Protein AF-A0A2M7NXE5-F1 (afdb_monomer_lite)

Foldseek 3Di:
DDDPPPPVVVVVVVVCCVVVVVVVVVVVVVVVVVVVVVVVVVVVVVVVVVVVVVVVVVVVVVVVVVVVVVVVVVCVVVVVVLLCCLQPPPDDPVNSQVSLVVVVVVPPPFPKKFKAPALQRTPDIVVRPDDDDSVQSNVQCVVNDQKGKGDWDDDPPDTDIWIWGAHDPGIIMITD

Sequence (176 aa):
MKRKSGFFRKFFLVMILISVIPLFFMGLRAVIINTKLSGNVEKISSNSLETAILDKQNRLSEWMAGSIDDYFSGLLRNVPRMAENISAKNMNSEQRRRIMIMEYNTGREFLALAILENPRKARMRIPDDWKHNADSVAKLAAGNPKFAFSEVYFIGEAPVIDFIYRLVGGEYLYIA

pLDDT: mean 78.19, std 11.96, range [46.22, 93.44]

Structure (mmCIF, N/CA/C/O backbone):
data_AF-A0A2M7NXE5-F1
#
_entry.id   AF-A0A2M7NXE5-F1
#
loop_
_atom_site.group_PDB
_atom_site.id
_atom_site.type_symbol
_atom_site.label_atom_id
_atom_site.label_alt_id
_atom_site.label_comp_id
_atom_site.label_asym_id
_atom_site.label_entity_id
_atom_site.label_seq_id
_atom_site.pdbx_PDB_ins_code
_atom_site.Cartn_x
_atom_site.Cartn_y
_atom_site.Cartn_z
_atom_site.occupancy
_atom_site.B_iso_or_equiv
_atom_site.auth_seq_id
_atom_site.auth_comp_id
_atom_site.auth_asym_id
_atom_site.auth_atom_id
_atom_site.pdbx_PDB_model_num
ATOM 1 N N . MET A 1 1 ? 57.055 -6.618 -97.089 1.00 46.22 1 MET A N 1
ATOM 2 C CA . MET A 1 1 ? 55.967 -6.236 -96.154 1.00 46.22 1 MET A CA 1
ATOM 3 C C . MET A 1 1 ? 56.067 -7.052 -94.873 1.00 46.22 1 MET A C 1
ATOM 5 O O . MET A 1 1 ? 55.806 -8.244 -94.937 1.00 46.22 1 MET A O 1
ATOM 9 N N . LYS A 1 2 ? 56.458 -6.462 -93.733 1.00 47.84 2 LYS A N 1
ATOM 10 C CA . LYS A 1 2 ? 56.220 -7.030 -92.389 1.00 47.84 2 LYS A CA 1
ATOM 11 C C . LYS A 1 2 ? 56.586 -6.013 -91.291 1.00 47.84 2 LYS A C 1
ATOM 13 O O . LYS A 1 2 ? 57.615 -5.361 -91.385 1.00 47.84 2 LYS A O 1
ATOM 18 N N . ARG A 1 3 ? 55.746 -5.974 -90.241 1.00 48.47 3 ARG A N 1
ATOM 19 C CA . ARG A 1 3 ? 55.958 -5.416 -88.881 1.00 48.47 3 ARG A CA 1
ATOM 20 C C . ARG A 1 3 ? 55.866 -3.887 -88.677 1.00 48.47 3 ARG A C 1
ATOM 22 O O . ARG A 1 3 ? 56.829 -3.258 -88.267 1.00 48.47 3 ARG A O 1
ATOM 29 N N . LYS A 1 4 ? 54.662 -3.307 -88.805 1.00 53.03 4 LYS A N 1
ATOM 30 C CA . LYS A 1 4 ? 54.302 -2.020 -88.148 1.00 53.03 4 LYS A CA 1
ATOM 31 C C . LYS A 1 4 ? 53.121 -2.104 -87.154 1.00 53.03 4 LYS A C 1
ATOM 33 O O . LYS A 1 4 ? 52.835 -1.122 -86.484 1.00 53.03 4 LYS A O 1
ATOM 38 N N . SER A 1 5 ? 52.472 -3.265 -86.977 1.00 55.09 5 SER A N 1
ATOM 39 C CA . SER A 1 5 ? 51.265 -3.391 -86.126 1.00 55.09 5 SER A CA 1
ATOM 40 C C . SER A 1 5 ? 51.516 -3.701 -84.639 1.00 55.09 5 SER A C 1
ATOM 42 O O . SER A 1 5 ? 50.592 -3.631 -83.833 1.00 55.09 5 SER A O 1
ATOM 44 N N . GLY A 1 6 ? 52.752 -4.031 -84.241 1.00 59.50 6 GLY A N 1
ATOM 45 C CA . GLY A 1 6 ? 53.062 -4.421 -82.857 1.00 59.50 6 GLY A CA 1
ATOM 46 C C . GLY A 1 6 ? 53.247 -3.251 -81.884 1.00 59.50 6 GLY A C 1
ATOM 47 O O . GLY A 1 6 ? 52.976 -3.402 -80.696 1.00 59.50 6 GLY A O 1
ATOM 48 N N . PHE A 1 7 ? 53.694 -2.090 -82.372 1.00 64.31 7 PHE A N 1
ATOM 49 C CA . PHE A 1 7 ? 54.011 -0.938 -81.520 1.00 64.31 7 PHE A CA 1
ATOM 50 C C . PHE A 1 7 ? 52.749 -0.191 -81.078 1.00 64.31 7 PHE A C 1
ATOM 52 O O . PHE A 1 7 ? 52.565 0.056 -79.891 1.00 64.31 7 PHE A O 1
ATOM 59 N N . PHE A 1 8 ? 51.824 0.055 -82.011 1.00 66.19 8 PHE A N 1
ATOM 60 C CA . PHE A 1 8 ? 50.543 0.707 -81.724 1.00 66.19 8 PHE A CA 1
ATOM 61 C C . PHE A 1 8 ? 49.710 -0.081 -80.709 1.00 66.19 8 PHE A C 1
ATOM 63 O O . PHE A 1 8 ? 49.174 0.492 -79.769 1.00 66.19 8 PHE A O 1
ATOM 70 N N . ARG A 1 9 ? 49.669 -1.414 -80.847 1.00 71.31 9 ARG A N 1
ATOM 71 C CA . ARG A 1 9 ? 48.921 -2.287 -79.933 1.00 71.31 9 ARG A CA 1
ATOM 72 C C . ARG A 1 9 ? 49.509 -2.290 -78.520 1.00 71.31 9 ARG A C 1
ATOM 74 O O . ARG A 1 9 ? 48.748 -2.276 -77.564 1.00 71.31 9 ARG A O 1
ATOM 81 N N . LYS A 1 10 ? 50.841 -2.268 -78.384 1.00 74.19 10 LYS A N 1
ATOM 82 C CA . LYS A 1 10 ? 51.520 -2.162 -77.079 1.00 74.19 10 LYS A CA 1
ATOM 83 C C . LYS A 1 10 ? 51.320 -0.784 -76.441 1.00 74.19 10 LYS A C 1
ATOM 85 O O . LYS A 1 10 ? 51.040 -0.716 -75.252 1.00 74.19 10 LYS A O 1
ATOM 90 N N . PHE A 1 11 ? 51.401 0.288 -77.229 1.00 76.25 11 PHE A N 1
ATOM 91 C CA . PHE A 1 11 ? 51.192 1.659 -76.757 1.00 76.25 11 PHE A CA 1
ATOM 92 C C . PHE A 1 11 ? 49.761 1.885 -76.249 1.00 76.25 11 PHE A C 1
ATOM 94 O O . PHE A 1 11 ? 49.569 2.408 -75.155 1.00 76.25 11 PHE A O 1
ATOM 101 N N . PHE A 1 12 ? 48.759 1.402 -76.991 1.00 75.12 12 PHE A N 1
ATOM 102 C CA . PHE A 1 12 ? 47.356 1.472 -76.571 1.00 75.12 12 PHE A CA 1
ATOM 103 C C . PHE A 1 12 ? 47.098 0.696 -75.275 1.00 75.12 12 PHE A C 1
ATOM 105 O O . PHE A 1 12 ? 46.366 1.163 -74.408 1.00 75.12 12 PHE A O 1
ATOM 112 N N . LEU A 1 13 ? 47.731 -0.471 -75.114 1.00 76.88 13 LEU A N 1
ATOM 113 C CA . LEU A 1 13 ? 47.595 -1.291 -73.910 1.00 76.88 13 LEU A CA 1
ATOM 114 C C . LEU A 1 13 ? 48.165 -0.584 -72.673 1.00 76.88 13 LEU A C 1
ATOM 116 O O . LEU A 1 13 ? 47.550 -0.617 -71.611 1.00 76.88 13 LEU A O 1
ATOM 120 N N . VAL A 1 14 ? 49.305 0.096 -72.825 1.00 80.94 14 VAL A N 1
ATOM 121 C CA . VAL A 1 14 ? 49.926 0.891 -71.755 1.00 80.94 14 VAL A CA 1
ATOM 122 C C . VAL A 1 14 ? 49.063 2.101 -71.396 1.00 80.94 14 VAL A C 1
ATOM 124 O O . VAL A 1 14 ? 48.849 2.348 -70.214 1.00 80.94 14 VAL A O 1
ATOM 127 N N . MET A 1 15 ? 48.506 2.813 -72.381 1.00 77.56 15 MET A N 1
ATOM 128 C CA . MET A 1 15 ? 47.584 3.923 -72.110 1.00 77.56 15 MET A CA 1
ATOM 129 C C . MET A 1 15 ? 46.323 3.469 -71.370 1.00 77.56 15 MET A C 1
ATOM 131 O O . MET A 1 15 ? 45.949 4.090 -70.380 1.00 77.56 15 MET A O 1
ATOM 135 N N . ILE A 1 16 ? 45.712 2.353 -71.778 1.00 75.94 16 ILE A N 1
ATOM 136 C CA . ILE A 1 16 ? 44.550 1.787 -71.078 1.00 75.94 16 ILE A CA 1
ATOM 137 C C . ILE A 1 16 ? 44.919 1.403 -69.641 1.00 75.94 16 ILE A C 1
ATOM 139 O O . ILE A 1 16 ? 44.180 1.732 -68.719 1.00 75.94 16 ILE A O 1
ATOM 143 N N . LEU A 1 17 ? 46.068 0.759 -69.423 1.00 75.94 17 LEU A N 1
ATOM 144 C CA . LEU A 1 17 ? 46.533 0.399 -68.080 1.00 75.94 17 LEU A CA 1
ATOM 145 C C . LEU A 1 17 ? 46.740 1.633 -67.191 1.00 75.94 17 LEU A C 1
ATOM 147 O O . LEU A 1 17 ? 46.285 1.638 -66.049 1.00 75.94 17 LEU A O 1
ATOM 151 N N . ILE A 1 18 ? 47.362 2.689 -67.719 1.00 78.00 18 ILE A N 1
ATOM 152 C CA . ILE A 1 18 ? 47.611 3.936 -66.980 1.00 78.00 18 ILE A CA 1
ATOM 153 C C . ILE A 1 18 ? 46.309 4.688 -66.683 1.00 78.00 18 ILE A C 1
ATOM 155 O O . ILE A 1 18 ? 46.232 5.359 -65.663 1.00 78.00 18 ILE A O 1
ATOM 159 N N . SER A 1 19 ? 45.274 4.574 -67.516 1.00 75.19 19 SER A N 1
ATOM 160 C CA . SER A 1 19 ? 43.984 5.224 -67.253 1.00 75.19 19 SER A CA 1
ATOM 161 C C . SER A 1 19 ? 43.067 4.401 -66.345 1.00 75.19 19 SER A C 1
ATOM 163 O O . SER A 1 19 ? 42.426 4.954 -65.456 1.00 75.19 19 SER A O 1
ATOM 165 N N . VAL A 1 20 ? 43.002 3.081 -66.534 1.00 76.50 20 VAL A N 1
ATOM 166 C CA . VAL A 1 20 ? 42.042 2.209 -65.836 1.00 76.50 20 VAL A CA 1
ATOM 167 C C . VAL A 1 20 ? 42.496 1.889 -64.417 1.00 76.50 20 VAL A C 1
ATOM 169 O O . VAL A 1 20 ? 41.667 1.881 -63.509 1.00 76.50 20 VAL A O 1
ATOM 172 N N . ILE A 1 21 ? 43.796 1.666 -64.193 1.00 76.06 21 ILE A N 1
ATOM 173 C CA . ILE A 1 21 ? 44.305 1.307 -62.863 1.00 76.06 21 ILE A CA 1
ATOM 174 C C . ILE A 1 21 ? 44.032 2.425 -61.837 1.00 76.06 21 ILE A C 1
ATOM 176 O O . ILE A 1 21 ? 43.444 2.125 -60.796 1.00 76.06 21 ILE A O 1
ATOM 180 N N . PRO A 1 22 ? 44.361 3.709 -62.088 1.00 74.94 22 PRO A N 1
ATOM 181 C CA . PRO A 1 22 ? 44.080 4.779 -61.131 1.00 74.94 22 PRO A CA 1
ATOM 182 C C . PRO A 1 22 ? 42.584 4.984 -60.881 1.00 74.94 22 PRO A C 1
ATOM 184 O O . PRO A 1 22 ? 42.188 5.200 -59.736 1.00 74.94 22 PRO A O 1
ATOM 187 N N . LEU A 1 23 ? 41.747 4.857 -61.919 1.00 74.25 23 LEU A N 1
ATOM 188 C CA . LEU A 1 23 ? 40.289 4.925 -61.785 1.00 74.25 23 LEU A CA 1
ATOM 189 C C . LEU A 1 23 ? 39.746 3.792 -60.907 1.00 74.25 23 LEU A C 1
ATOM 191 O O . LEU A 1 23 ? 38.907 4.030 -60.040 1.00 74.25 23 LEU A O 1
ATOM 195 N N . PHE A 1 24 ? 40.263 2.576 -61.082 1.00 74.88 24 PHE A N 1
ATOM 196 C CA . PHE A 1 24 ? 39.884 1.422 -60.274 1.00 74.88 24 PHE A CA 1
ATOM 197 C C . PHE A 1 24 ? 40.282 1.602 -58.802 1.00 74.88 24 PHE A C 1
ATOM 199 O O . PHE A 1 24 ? 39.459 1.395 -57.910 1.00 74.88 24 PHE A O 1
ATOM 206 N N . PHE A 1 25 ? 41.505 2.071 -58.530 1.00 75.56 25 PHE A N 1
ATOM 207 C CA . PHE A 1 25 ? 41.952 2.363 -57.163 1.00 75.56 25 PHE A CA 1
ATOM 208 C C . PHE A 1 25 ? 41.175 3.521 -56.517 1.00 75.56 25 PHE A C 1
ATOM 210 O O . PHE A 1 25 ? 40.872 3.452 -55.323 1.00 75.56 25 PHE A O 1
ATOM 217 N N . MET A 1 26 ? 40.798 4.557 -57.277 1.00 73.31 26 MET A N 1
ATOM 218 C CA . MET A 1 26 ? 39.917 5.623 -56.783 1.00 73.31 26 MET A CA 1
ATOM 219 C C . MET A 1 26 ? 38.523 5.096 -56.429 1.00 73.31 26 MET A C 1
ATOM 221 O O . MET A 1 26 ? 38.025 5.402 -55.345 1.00 73.31 26 MET A O 1
ATOM 225 N N . GLY A 1 27 ? 37.924 4.263 -57.286 1.00 68.19 27 GLY A N 1
ATOM 226 C CA . GLY A 1 27 ? 36.633 3.623 -57.020 1.00 68.19 27 GLY A CA 1
ATOM 227 C C . GLY A 1 27 ? 36.668 2.736 -55.773 1.00 68.19 27 GLY A C 1
ATOM 228 O O . GLY A 1 27 ? 35.805 2.852 -54.905 1.00 68.19 27 GLY A O 1
ATOM 229 N N . LEU A 1 28 ? 37.716 1.920 -55.619 1.00 72.88 28 LEU A N 1
ATOM 230 C CA . LEU A 1 28 ? 37.896 1.061 -54.446 1.00 72.88 28 LEU A CA 1
ATOM 231 C C . LEU A 1 28 ? 38.049 1.882 -53.155 1.00 72.88 28 LEU A C 1
ATOM 233 O O . LEU A 1 28 ? 37.443 1.565 -52.131 1.00 72.88 28 LEU A O 1
ATOM 237 N N . ARG A 1 29 ? 38.821 2.976 -53.204 1.00 68.81 29 ARG A N 1
ATOM 238 C CA . ARG A 1 29 ? 39.004 3.881 -52.061 1.00 68.81 29 ARG A CA 1
ATOM 239 C C . ARG A 1 29 ? 37.692 4.563 -51.674 1.00 68.81 29 ARG A C 1
ATOM 241 O O . ARG A 1 29 ? 37.404 4.654 -50.484 1.00 68.81 29 ARG A O 1
ATOM 248 N N . ALA A 1 30 ? 36.895 4.999 -52.649 1.00 64.38 30 ALA A N 1
ATOM 249 C CA . ALA A 1 30 ? 35.584 5.595 -52.403 1.00 64.38 30 ALA A CA 1
ATOM 250 C C . ALA A 1 30 ? 34.629 4.600 -51.724 1.00 64.38 30 ALA A C 1
ATOM 252 O O . ALA A 1 30 ? 33.991 4.949 -50.734 1.00 64.38 30 ALA A O 1
ATOM 253 N N . VAL A 1 31 ? 34.599 3.342 -52.178 1.00 67.06 31 VAL A N 1
ATOM 254 C CA . VAL A 1 31 ? 33.784 2.281 -51.561 1.00 67.06 31 VAL A CA 1
ATOM 255 C C . VAL A 1 31 ? 34.232 1.986 -50.127 1.00 67.06 31 VAL A C 1
ATOM 257 O O . VAL A 1 31 ? 33.389 1.889 -49.240 1.00 67.06 31 VAL A O 1
ATOM 260 N N . ILE A 1 32 ? 35.541 1.896 -49.865 1.00 69.25 32 ILE A N 1
ATOM 261 C CA . ILE A 1 32 ? 36.079 1.656 -48.512 1.00 69.25 32 ILE A CA 1
ATOM 262 C C . ILE A 1 32 ? 35.781 2.827 -47.567 1.00 69.25 32 ILE A C 1
ATOM 264 O O . ILE A 1 32 ? 35.494 2.621 -46.390 1.00 69.25 32 ILE A O 1
ATOM 268 N N . ILE A 1 33 ? 35.860 4.065 -48.056 1.00 61.72 33 ILE A N 1
ATOM 269 C CA . ILE A 1 33 ? 35.511 5.245 -47.257 1.00 61.72 33 ILE A CA 1
ATOM 270 C C . ILE A 1 33 ? 34.014 5.231 -46.938 1.00 61.72 33 ILE A C 1
ATOM 272 O O . ILE A 1 33 ? 33.645 5.468 -45.791 1.00 61.72 33 ILE A O 1
ATOM 276 N N . ASN A 1 34 ? 33.164 4.892 -47.908 1.00 60.19 34 ASN A N 1
ATOM 277 C CA . ASN A 1 34 ? 31.718 4.886 -47.717 1.00 60.19 34 ASN A CA 1
ATOM 278 C C . ASN A 1 34 ? 31.259 3.766 -46.767 1.00 60.19 34 ASN A C 1
ATOM 280 O O . ASN A 1 34 ? 30.430 4.001 -45.894 1.00 60.19 34 ASN A O 1
ATOM 284 N N . THR A 1 35 ? 31.852 2.570 -46.852 1.00 61.44 35 THR A N 1
ATOM 285 C CA . THR A 1 35 ? 31.563 1.476 -45.906 1.00 61.44 35 THR A CA 1
ATOM 286 C C . THR A 1 35 ? 32.046 1.790 -44.492 1.00 61.44 35 THR A C 1
ATOM 288 O O . THR A 1 35 ? 31.337 1.503 -43.529 1.00 61.44 35 THR A O 1
ATOM 291 N N . LYS A 1 36 ? 33.204 2.448 -44.341 1.00 61.00 36 LYS A N 1
ATOM 292 C CA . LYS A 1 36 ? 33.680 2.933 -43.035 1.00 61.00 36 LYS A CA 1
ATOM 293 C C . LYS A 1 36 ? 32.799 4.044 -42.461 1.00 61.00 36 LYS A C 1
ATOM 295 O O . LYS A 1 36 ? 32.533 4.025 -41.263 1.00 61.00 36 LYS A O 1
ATOM 300 N N . LEU A 1 37 ? 32.331 4.986 -43.284 1.00 56.59 37 LEU A N 1
ATOM 301 C CA . LEU A 1 37 ? 31.383 6.014 -42.843 1.00 56.59 37 LEU A CA 1
ATOM 302 C C . LEU A 1 37 ? 30.041 5.397 -42.442 1.00 56.59 37 LEU A C 1
ATOM 304 O O . LEU A 1 37 ? 29.553 5.707 -41.363 1.00 56.59 37 LEU A O 1
ATOM 308 N N . SER A 1 38 ? 29.491 4.488 -43.250 1.00 50.41 38 SER A N 1
ATOM 309 C CA . SER A 1 38 ? 28.229 3.801 -42.954 1.00 50.41 38 SER A CA 1
ATOM 310 C C . SER A 1 38 ? 28.301 3.038 -41.631 1.00 50.41 38 SER A C 1
ATOM 312 O O . SER A 1 38 ? 27.454 3.241 -40.769 1.00 50.41 38 SER A O 1
ATOM 314 N N . GLY A 1 39 ? 29.355 2.242 -41.416 1.00 55.09 39 GLY A N 1
ATOM 315 C CA . GLY A 1 39 ? 29.531 1.500 -40.164 1.00 55.09 39 GLY A CA 1
ATOM 316 C C . GLY A 1 39 ? 29.764 2.395 -38.940 1.00 55.09 39 GLY A C 1
ATOM 317 O O . GLY A 1 39 ? 29.353 2.047 -37.836 1.00 55.09 39 GLY A O 1
ATOM 318 N N . ASN A 1 40 ? 30.392 3.563 -39.109 1.00 58.84 40 ASN A N 1
ATOM 319 C CA . ASN A 1 40 ? 30.560 4.530 -38.021 1.00 58.84 40 ASN A CA 1
ATOM 320 C C . ASN A 1 40 ? 29.255 5.267 -37.692 1.00 58.84 40 ASN A C 1
ATOM 322 O O . ASN A 1 40 ? 28.957 5.461 -36.518 1.00 58.84 40 ASN A O 1
ATOM 326 N N . VAL A 1 41 ? 28.465 5.648 -38.699 1.00 57.00 41 VAL A N 1
ATOM 327 C CA . VAL A 1 41 ? 27.147 6.277 -38.507 1.00 57.00 41 VAL A CA 1
ATOM 328 C C . VAL A 1 41 ? 26.186 5.310 -37.821 1.00 57.00 41 VAL A C 1
ATOM 330 O O . VAL A 1 41 ? 25.494 5.700 -36.886 1.00 57.00 41 VAL A O 1
ATOM 333 N N . GLU A 1 42 ? 26.196 4.040 -38.216 1.00 54.09 42 GLU A N 1
ATOM 334 C CA . GLU A 1 42 ? 25.355 2.999 -37.624 1.00 54.09 42 GLU A CA 1
ATOM 335 C C . GLU A 1 42 ? 25.729 2.733 -36.157 1.00 54.09 42 GLU A C 1
ATOM 337 O O . GLU A 1 42 ? 24.858 2.712 -35.290 1.00 54.09 42 GLU A O 1
ATOM 342 N N . LYS A 1 43 ? 27.031 2.669 -35.839 1.00 55.28 43 LYS A N 1
ATOM 343 C CA . LYS A 1 43 ? 27.509 2.555 -34.450 1.00 55.28 43 LYS A CA 1
ATOM 344 C C . LYS A 1 43 ? 27.140 3.768 -33.597 1.00 55.28 43 LYS A C 1
ATOM 346 O O . LYS A 1 43 ? 26.633 3.592 -32.492 1.00 55.28 43 LYS A O 1
ATOM 351 N N . ILE A 1 44 ? 27.348 4.987 -34.102 1.00 55.69 44 ILE A N 1
ATOM 352 C CA . ILE A 1 44 ? 26.999 6.227 -33.388 1.00 55.69 44 ILE A CA 1
ATOM 353 C C . ILE A 1 44 ? 25.484 6.312 -33.161 1.00 55.69 44 ILE A C 1
ATOM 355 O O . ILE A 1 44 ? 25.057 6.670 -32.066 1.00 55.69 44 ILE A O 1
ATOM 359 N N . SER A 1 45 ? 24.678 5.941 -34.161 1.00 48.38 45 SER A N 1
ATOM 360 C CA . SER A 1 45 ? 23.218 5.901 -34.050 1.00 48.38 45 SER A CA 1
ATOM 361 C C . SER A 1 45 ? 22.735 4.830 -33.073 1.00 48.38 45 SER A C 1
ATOM 363 O O . SER A 1 45 ? 21.768 5.065 -32.358 1.00 48.38 45 SER A O 1
ATOM 365 N N . SER A 1 46 ? 23.381 3.662 -33.021 1.00 52.75 46 SER A N 1
ATOM 366 C CA . SER A 1 46 ? 23.010 2.608 -32.070 1.00 52.75 46 SER A CA 1
ATOM 367 C C . SER A 1 46 ? 23.341 3.002 -30.630 1.00 52.75 46 SER A C 1
ATOM 369 O O . SER A 1 46 ? 22.480 2.897 -29.764 1.00 52.75 46 SER A O 1
ATOM 371 N N . ASN A 1 47 ? 24.523 3.581 -30.392 1.00 59.53 47 ASN A N 1
ATOM 372 C CA . ASN A 1 47 ? 24.949 4.013 -29.061 1.00 59.53 47 ASN A CA 1
ATOM 373 C C . ASN A 1 47 ? 24.123 5.200 -28.546 1.00 59.53 47 ASN A C 1
ATOM 375 O O . ASN A 1 47 ? 23.863 5.300 -27.346 1.00 59.53 47 ASN A O 1
ATOM 379 N N . SER A 1 48 ? 23.703 6.112 -29.430 1.00 55.47 48 SER A N 1
ATOM 380 C CA . SER A 1 48 ? 22.834 7.229 -29.048 1.00 55.47 48 SER A CA 1
ATOM 381 C C . SER A 1 48 ? 21.411 6.759 -28.746 1.00 55.47 48 SER A C 1
ATOM 383 O O . SER A 1 48 ? 20.813 7.240 -27.784 1.00 55.47 48 SER A O 1
ATOM 385 N N . LEU A 1 49 ? 20.892 5.785 -29.503 1.00 52.75 49 LEU A N 1
ATOM 386 C CA . LEU A 1 49 ? 19.595 5.166 -29.236 1.00 52.75 49 LEU A CA 1
ATOM 387 C C . LEU A 1 49 ? 19.615 4.374 -27.923 1.00 52.75 49 LEU A C 1
ATOM 389 O O . LEU A 1 49 ? 18.701 4.516 -27.118 1.00 52.75 49 LEU A O 1
ATOM 393 N N . GLU A 1 50 ? 20.667 3.592 -27.679 1.00 61.31 50 GLU A N 1
ATOM 394 C CA . GLU A 1 50 ? 20.857 2.835 -26.439 1.00 61.31 50 GLU A CA 1
ATOM 395 C C . GLU A 1 50 ? 20.934 3.771 -25.229 1.00 61.31 50 GLU A C 1
ATOM 397 O O . GLU A 1 50 ? 20.182 3.604 -24.272 1.00 61.31 50 GLU A O 1
ATOM 402 N N . THR A 1 51 ? 21.742 4.832 -25.312 1.00 63.78 51 THR A N 1
ATOM 403 C CA . THR A 1 51 ? 21.815 5.859 -24.260 1.00 63.78 51 THR A CA 1
ATOM 404 C C . THR A 1 51 ? 20.461 6.536 -24.028 1.00 63.78 51 THR A C 1
ATOM 406 O O . THR A 1 51 ? 20.074 6.757 -22.884 1.00 63.78 51 THR A O 1
ATOM 409 N N . ALA A 1 52 ? 19.702 6.840 -25.086 1.00 60.91 52 ALA A N 1
ATOM 410 C CA . ALA A 1 52 ? 18.381 7.455 -24.962 1.00 60.91 52 ALA A CA 1
ATOM 411 C C . ALA A 1 52 ? 17.334 6.508 -24.350 1.00 60.91 52 ALA A C 1
ATOM 413 O O . ALA A 1 52 ? 16.455 6.955 -23.611 1.00 60.91 52 ALA A O 1
ATOM 414 N N . ILE A 1 53 ? 17.411 5.208 -24.649 1.00 64.56 53 ILE A N 1
ATOM 415 C CA . ILE A 1 53 ? 16.557 4.184 -24.036 1.00 64.56 53 ILE A CA 1
ATOM 416 C C . ILE A 1 53 ? 16.898 4.046 -22.552 1.00 64.56 53 ILE A C 1
ATOM 418 O O . ILE A 1 53 ? 15.985 4.068 -21.730 1.00 64.56 53 ILE A O 1
ATOM 422 N N . LEU A 1 54 ? 18.185 3.976 -22.204 1.00 72.38 54 LEU A N 1
ATOM 423 C CA . LEU A 1 54 ? 18.645 3.905 -20.816 1.00 72.38 54 LEU A CA 1
ATOM 424 C C . LEU A 1 54 ? 18.241 5.149 -20.016 1.00 72.38 54 LEU A C 1
ATOM 426 O O . LEU A 1 54 ? 17.721 5.016 -18.914 1.00 72.38 54 LEU A O 1
ATOM 430 N N . ASP A 1 55 ? 18.387 6.352 -20.579 1.00 75.50 55 ASP A N 1
ATOM 431 C CA . ASP A 1 55 ? 17.962 7.594 -19.917 1.00 75.50 55 ASP A CA 1
ATOM 432 C C . ASP A 1 55 ? 16.438 7.618 -19.696 1.00 75.50 55 ASP A C 1
ATOM 434 O O . ASP A 1 55 ? 15.960 7.972 -18.619 1.00 75.50 55 ASP A O 1
ATOM 438 N N . LYS A 1 56 ? 15.645 7.152 -20.672 1.00 67.56 56 LYS A N 1
ATOM 439 C CA . LYS A 1 56 ? 14.191 6.998 -20.491 1.00 67.56 56 LYS A CA 1
ATOM 440 C C . LYS A 1 56 ? 13.835 5.965 -19.425 1.00 67.56 56 LYS A C 1
ATOM 442 O O . LYS A 1 56 ? 12.921 6.217 -18.644 1.00 67.56 56 LYS A O 1
ATOM 447 N N . GLN A 1 57 ? 14.520 4.824 -19.390 1.00 69.94 57 GLN A N 1
ATOM 448 C CA . GLN A 1 57 ? 14.301 3.793 -18.373 1.00 69.94 57 GLN A CA 1
ATOM 449 C C . GLN A 1 57 ? 14.664 4.295 -16.973 1.00 69.94 57 GLN A C 1
ATOM 451 O O . GLN A 1 57 ? 13.902 4.065 -16.036 1.00 69.94 57 GLN A O 1
ATOM 456 N N . ASN A 1 58 ? 15.767 5.033 -16.835 1.00 76.06 58 ASN A N 1
ATOM 457 C CA . ASN A 1 58 ? 16.174 5.634 -15.566 1.00 76.06 58 ASN A CA 1
ATOM 458 C C . ASN A 1 58 ? 15.158 6.668 -15.088 1.00 76.06 58 ASN A C 1
ATOM 460 O O . ASN A 1 58 ? 14.673 6.555 -13.969 1.00 76.06 58 ASN A O 1
ATOM 464 N N . ARG A 1 59 ? 14.743 7.606 -15.949 1.00 67.56 59 ARG A N 1
ATOM 465 C CA . ARG A 1 59 ? 13.708 8.593 -15.600 1.00 67.56 59 ARG A CA 1
ATOM 466 C C . ARG A 1 59 ? 12.380 7.944 -15.234 1.00 67.56 59 ARG A C 1
ATOM 468 O O . ARG A 1 59 ? 11.706 8.413 -14.325 1.00 67.56 59 ARG A O 1
ATOM 475 N N . LEU A 1 60 ? 11.994 6.875 -15.933 1.00 70.12 60 LEU A N 1
ATOM 476 C CA . LEU A 1 60 ? 10.797 6.112 -15.589 1.00 70.12 60 LEU A CA 1
ATOM 477 C C . LEU A 1 60 ? 10.944 5.465 -14.208 1.00 70.12 60 LEU A C 1
ATOM 479 O O . LEU A 1 60 ? 10.024 5.542 -13.405 1.00 70.12 60 LEU A O 1
ATOM 483 N N . SER A 1 61 ? 12.104 4.876 -13.923 1.00 68.88 61 SER A N 1
ATOM 484 C CA . SER A 1 61 ? 12.395 4.237 -12.636 1.00 68.88 61 SER A CA 1
ATOM 485 C C . SER A 1 61 ? 12.411 5.250 -11.491 1.00 68.88 61 SER A C 1
ATOM 487 O O . SER A 1 61 ? 11.813 4.997 -10.451 1.00 68.88 61 SER A O 1
ATOM 489 N N . GLU A 1 62 ? 13.026 6.418 -11.690 1.00 74.38 62 GLU A N 1
ATOM 490 C CA . GLU A 1 62 ? 13.017 7.534 -10.737 1.00 74.38 62 GLU A CA 1
ATOM 491 C C . GLU A 1 62 ? 11.601 8.057 -10.497 1.00 74.38 62 GLU A C 1
ATOM 493 O O . GLU A 1 62 ? 11.197 8.245 -9.352 1.00 74.38 62 GLU A O 1
ATOM 498 N N . TRP A 1 63 ? 10.819 8.249 -11.561 1.00 71.62 63 TRP A N 1
ATOM 499 C CA . TRP A 1 63 ? 9.435 8.695 -11.444 1.00 71.62 63 TRP A CA 1
ATOM 500 C C . TRP A 1 63 ? 8.557 7.667 -10.720 1.00 71.62 63 TRP A C 1
ATOM 502 O O . TRP A 1 63 ? 7.747 8.038 -9.870 1.00 71.62 63 TRP A O 1
ATOM 512 N N . MET A 1 64 ? 8.736 6.374 -11.009 1.00 68.31 64 MET A N 1
ATOM 513 C CA . MET A 1 64 ? 8.044 5.294 -10.303 1.00 68.31 64 MET A CA 1
ATOM 514 C C . MET A 1 64 ? 8.449 5.246 -8.830 1.00 68.31 64 MET A C 1
ATOM 516 O O . MET A 1 64 ? 7.577 5.142 -7.973 1.00 68.31 64 MET A O 1
ATOM 520 N N . ALA A 1 65 ? 9.742 5.369 -8.524 1.00 70.12 65 ALA A N 1
ATOM 521 C CA . ALA A 1 65 ? 10.233 5.413 -7.152 1.00 70.12 65 ALA A CA 1
ATOM 522 C C . ALA A 1 65 ? 9.663 6.615 -6.386 1.00 70.12 65 ALA A C 1
ATOM 524 O O . ALA A 1 65 ? 9.169 6.438 -5.278 1.00 70.12 65 ALA A O 1
ATOM 525 N N . GLY A 1 66 ? 9.654 7.804 -6.997 1.00 70.44 66 GLY A N 1
ATOM 526 C CA . GLY A 1 66 ? 9.057 9.005 -6.409 1.00 70.44 66 GLY A CA 1
ATOM 527 C C . GLY A 1 66 ? 7.554 8.857 -6.174 1.00 70.44 66 GLY A C 1
ATOM 528 O O . GLY A 1 66 ? 7.067 9.167 -5.097 1.00 70.44 66 GLY A O 1
ATOM 529 N N . SER A 1 67 ? 6.826 8.287 -7.137 1.00 68.88 67 SER A N 1
ATOM 530 C CA . SER A 1 67 ? 5.380 8.056 -7.000 1.00 68.88 67 SER A CA 1
ATOM 531 C C . SER A 1 67 ? 5.053 7.058 -5.882 1.00 68.88 67 SER A C 1
ATOM 533 O O . SER A 1 67 ? 4.078 7.233 -5.154 1.00 68.88 67 SER A O 1
ATOM 535 N N . ILE A 1 68 ? 5.873 6.012 -5.728 1.00 74.62 68 ILE A N 1
ATOM 536 C CA . ILE A 1 68 ? 5.749 5.036 -4.639 1.00 74.62 68 ILE A CA 1
ATOM 537 C C . ILE A 1 68 ? 6.051 5.696 -3.286 1.00 74.62 68 ILE A C 1
ATOM 539 O O . ILE A 1 68 ? 5.320 5.474 -2.320 1.00 74.62 68 ILE A O 1
ATOM 543 N N . ASP A 1 69 ? 7.103 6.511 -3.211 1.00 75.94 69 ASP A N 1
ATOM 544 C CA . ASP A 1 69 ? 7.487 7.217 -1.986 1.00 75.94 69 ASP A CA 1
ATOM 545 C C . ASP A 1 69 ? 6.416 8.226 -1.547 1.00 75.94 69 ASP A C 1
ATOM 547 O O . ASP A 1 69 ? 6.039 8.263 -0.373 1.00 75.94 69 ASP A O 1
ATOM 551 N N . ASP A 1 70 ? 5.840 8.967 -2.495 1.00 77.19 70 ASP A N 1
ATOM 552 C CA . ASP A 1 70 ? 4.730 9.890 -2.250 1.00 77.19 70 ASP A CA 1
ATOM 553 C C . ASP A 1 70 ? 3.484 9.154 -1.731 1.00 77.19 70 ASP A C 1
ATOM 555 O O . ASP A 1 70 ? 2.862 9.599 -0.759 1.00 77.19 70 ASP A O 1
ATOM 559 N N . TYR A 1 71 ? 3.145 8.001 -2.321 1.00 77.06 71 TYR A N 1
ATOM 560 C CA . TYR A 1 71 ? 2.028 7.161 -1.878 1.00 77.06 71 TYR A CA 1
ATOM 561 C C . TYR A 1 71 ? 2.206 6.700 -0.425 1.00 77.06 71 TYR A C 1
ATOM 563 O O . TYR A 1 71 ? 1.337 6.922 0.428 1.00 77.06 71 TYR A O 1
ATOM 571 N N . PHE A 1 72 ? 3.359 6.109 -0.101 1.00 77.56 72 PHE A N 1
ATOM 572 C CA . PHE A 1 72 ? 3.625 5.627 1.253 1.00 77.56 72 PHE A CA 1
ATOM 573 C C . PHE A 1 72 ? 3.758 6.761 2.268 1.00 77.56 72 PHE A C 1
ATOM 575 O O . PHE A 1 72 ? 3.267 6.635 3.392 1.00 77.56 72 PHE A O 1
ATOM 582 N N . SER A 1 73 ? 4.351 7.888 1.880 1.00 79.00 73 SER A N 1
ATOM 583 C CA . SER A 1 73 ? 4.407 9.093 2.709 1.00 79.00 73 SER A CA 1
ATOM 584 C C . SER A 1 73 ? 3.006 9.633 3.009 1.00 79.00 73 SER A C 1
ATOM 586 O O . SER A 1 73 ? 2.710 10.003 4.150 1.00 79.00 73 SER A O 1
ATOM 588 N N . GLY A 1 74 ? 2.110 9.619 2.019 1.00 78.44 74 GLY A N 1
ATOM 589 C CA . GLY A 1 74 ? 0.698 9.961 2.176 1.00 78.44 74 GLY A CA 1
ATOM 590 C C . GLY A 1 74 ? -0.017 9.041 3.166 1.00 78.44 74 GLY A C 1
ATOM 591 O O . GLY A 1 74 ? -0.644 9.524 4.114 1.00 78.44 74 GLY A O 1
ATOM 592 N N . LEU A 1 75 ? 0.135 7.723 3.009 1.00 80.19 75 LEU A N 1
ATOM 593 C CA . LEU A 1 75 ? -0.396 6.727 3.943 1.00 80.19 75 LEU A CA 1
ATOM 594 C C . LEU A 1 75 ? 0.120 6.953 5.367 1.00 80.19 75 LEU A C 1
ATOM 596 O O . LEU A 1 75 ? -0.672 7.086 6.300 1.00 80.19 75 LEU A O 1
ATOM 600 N N . LEU A 1 76 ? 1.435 7.063 5.549 1.00 79.94 76 LEU A N 1
ATOM 601 C CA . LEU A 1 76 ? 2.049 7.238 6.867 1.00 79.94 76 LEU A CA 1
ATOM 602 C C . LEU A 1 76 ? 1.638 8.549 7.547 1.00 79.94 76 LEU A C 1
ATOM 604 O O . LEU A 1 76 ? 1.618 8.613 8.776 1.00 79.94 76 LEU A O 1
ATOM 608 N N . ARG A 1 77 ? 1.264 9.576 6.779 1.00 82.62 77 ARG A N 1
ATOM 609 C CA . ARG A 1 77 ? 0.740 10.838 7.311 1.00 82.62 77 ARG A CA 1
ATOM 610 C C . ARG A 1 77 ? -0.750 10.771 7.650 1.00 82.62 77 ARG A C 1
ATOM 612 O O . ARG A 1 77 ? -1.167 11.315 8.672 1.00 82.62 77 ARG A O 1
ATOM 619 N N . ASN A 1 78 ? -1.554 10.124 6.810 1.00 83.62 78 ASN A N 1
ATOM 620 C CA . ASN A 1 78 ? -3.016 10.140 6.916 1.00 83.62 78 ASN A CA 1
ATOM 621 C C . ASN A 1 78 ? -3.559 9.047 7.841 1.00 83.62 78 ASN A C 1
ATOM 623 O O . ASN A 1 78 ? -4.491 9.296 8.608 1.00 83.62 78 ASN A O 1
ATOM 627 N N . VAL A 1 79 ? -2.956 7.857 7.822 1.00 87.06 79 VAL A N 1
ATOM 628 C CA . VAL A 1 79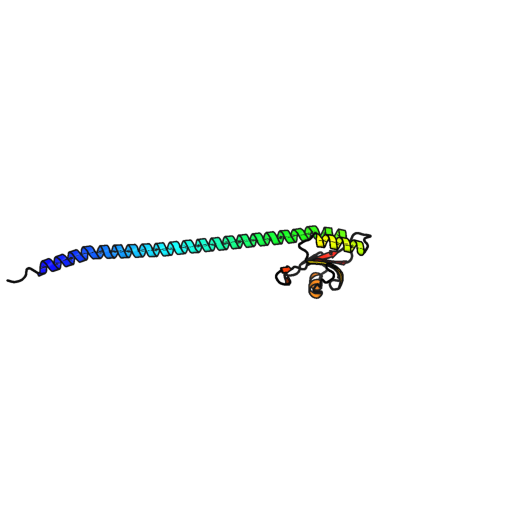 ? -3.395 6.711 8.627 1.00 87.06 79 VAL A CA 1
ATOM 629 C C . VAL A 1 79 ? -3.384 7.014 10.122 1.00 87.06 79 VAL A C 1
ATOM 631 O O . VAL A 1 79 ? -4.383 6.692 10.762 1.00 87.06 79 VAL A O 1
ATOM 634 N N . PRO A 1 80 ? -2.339 7.615 10.728 1.00 84.31 80 PRO A N 1
ATOM 635 C CA . PRO A 1 80 ? -2.371 7.925 12.156 1.00 84.31 80 PRO A CA 1
ATOM 636 C C . PRO A 1 80 ? -3.557 8.818 12.531 1.00 84.31 80 PRO A C 1
ATOM 638 O O . PRO A 1 80 ? -4.243 8.541 13.511 1.00 84.31 80 PRO A O 1
ATOM 641 N N . ARG A 1 81 ? -3.865 9.824 11.701 1.00 85.81 81 ARG A N 1
ATOM 642 C CA . ARG A 1 81 ? -5.025 10.703 11.900 1.00 85.81 81 ARG A CA 1
ATOM 643 C C . ARG A 1 81 ? -6.340 9.931 11.792 1.00 85.81 81 ARG A C 1
ATOM 645 O O . ARG A 1 81 ? -7.236 10.106 12.612 1.00 85.81 81 ARG A O 1
ATOM 652 N N . MET A 1 82 ? -6.445 9.045 10.804 1.00 85.69 82 MET A N 1
ATOM 653 C CA . MET A 1 82 ? -7.605 8.169 10.644 1.00 85.69 82 MET A CA 1
ATOM 654 C C . MET A 1 82 ? -7.768 7.232 11.851 1.00 85.69 82 MET A C 1
ATOM 656 O O . MET A 1 82 ? -8.863 7.079 12.388 1.00 85.69 82 MET A O 1
ATOM 660 N N . ALA A 1 83 ? -6.670 6.645 12.324 1.00 86.00 83 ALA A N 1
ATOM 661 C CA . ALA A 1 83 ? -6.622 5.784 13.497 1.00 86.00 83 ALA A CA 1
ATOM 662 C C . ALA A 1 83 ? -7.062 6.520 14.770 1.00 86.00 83 ALA A C 1
ATOM 664 O O . ALA A 1 83 ? -7.828 5.962 15.557 1.00 86.00 83 ALA A O 1
ATOM 665 N N . GLU A 1 84 ? -6.630 7.764 14.973 1.00 85.50 84 GLU A N 1
ATOM 666 C CA . GLU A 1 84 ? -7.077 8.616 16.082 1.00 85.50 84 GLU A CA 1
ATOM 667 C C . GLU A 1 84 ? -8.582 8.892 16.012 1.00 85.50 84 GLU A C 1
ATOM 669 O O . GLU A 1 84 ? -9.285 8.698 17.004 1.00 85.50 84 GLU A O 1
ATOM 674 N N . ASN A 1 85 ? -9.101 9.240 14.829 1.00 84.88 85 ASN A N 1
ATOM 675 C CA . ASN A 1 85 ? -10.532 9.470 14.623 1.00 84.88 85 ASN A CA 1
ATOM 676 C C . ASN A 1 85 ? -11.361 8.212 14.931 1.00 84.88 85 ASN A C 1
ATOM 678 O O . ASN A 1 85 ? -12.383 8.289 15.606 1.00 84.88 85 ASN A O 1
ATOM 682 N N . ILE A 1 86 ? -10.903 7.041 14.483 1.00 84.06 86 ILE A N 1
ATOM 683 C CA . ILE A 1 86 ? -11.579 5.751 14.691 1.00 84.06 86 ILE A CA 1
ATOM 684 C C . ILE A 1 86 ? -11.502 5.289 16.160 1.00 84.06 86 ILE A C 1
ATOM 686 O O . ILE A 1 86 ? -12.436 4.658 16.672 1.00 84.06 86 ILE A O 1
ATOM 690 N N . SER A 1 87 ? -10.395 5.577 16.850 1.00 81.94 87 SER A N 1
ATOM 691 C CA . SER A 1 87 ? -10.133 5.136 18.231 1.00 81.94 87 SER A CA 1
ATOM 692 C C . SER A 1 87 ? -10.532 6.152 19.307 1.00 81.94 87 SER A C 1
ATOM 694 O O . SER A 1 87 ? -10.308 5.900 20.493 1.00 81.94 87 SER A O 1
ATOM 696 N N . ALA A 1 88 ? -11.170 7.263 18.929 1.00 80.31 88 ALA A N 1
ATOM 697 C CA . ALA A 1 88 ? -11.584 8.307 19.856 1.00 80.31 88 ALA A CA 1
ATOM 698 C C . ALA A 1 88 ? -12.435 7.765 21.026 1.00 80.31 88 ALA A C 1
ATOM 700 O O . ALA A 1 88 ? -13.369 6.969 20.866 1.00 80.31 88 ALA A O 1
ATOM 701 N N . LYS A 1 89 ? -12.090 8.218 22.237 1.00 64.94 89 LYS A N 1
ATOM 702 C CA . LYS A 1 89 ? -12.737 7.823 23.495 1.00 64.94 89 LYS A CA 1
ATOM 703 C C . LYS A 1 89 ? -14.211 8.258 23.454 1.00 64.94 89 LYS A C 1
ATOM 705 O O . LYS A 1 89 ? -14.485 9.423 23.192 1.00 64.94 89 LYS A O 1
ATOM 710 N N . ASN A 1 90 ? -15.138 7.335 23.735 1.00 75.81 90 ASN A N 1
ATOM 711 C CA . ASN A 1 90 ? -16.610 7.502 23.706 1.00 75.81 90 ASN A CA 1
ATOM 712 C C . ASN A 1 90 ? -17.313 7.314 22.346 1.00 75.81 90 ASN A C 1
ATOM 714 O O . ASN A 1 90 ? -18.492 7.643 22.222 1.00 75.81 90 ASN A O 1
ATOM 718 N N . MET A 1 91 ? -16.642 6.753 21.341 1.00 83.00 91 MET A N 1
ATOM 719 C CA . MET A 1 91 ? -17.282 6.441 20.063 1.00 83.00 91 MET A CA 1
ATOM 720 C C . MET A 1 91 ? -18.046 5.111 20.105 1.00 83.00 91 MET A C 1
ATOM 722 O O . MET A 1 91 ? -17.485 4.081 20.484 1.00 83.00 91 MET A O 1
ATOM 726 N N . ASN A 1 92 ? -19.314 5.110 19.681 1.00 86.50 92 ASN A N 1
ATOM 727 C CA . ASN A 1 92 ? -20.079 3.870 19.517 1.00 86.50 92 ASN A CA 1
ATOM 728 C C . ASN A 1 92 ? -19.728 3.152 18.193 1.00 86.50 92 ASN A C 1
ATOM 730 O O . ASN A 1 92 ? -19.124 3.737 17.291 1.00 86.50 92 ASN A O 1
ATOM 734 N N . SER A 1 93 ? -20.099 1.872 18.062 1.00 86.38 93 SER A N 1
ATOM 735 C CA . SER A 1 93 ? -19.760 1.055 16.884 1.00 86.38 93 SER A CA 1
ATOM 736 C C . SER A 1 93 ? -20.314 1.624 15.573 1.00 86.38 93 SER A C 1
ATOM 738 O O . SER A 1 93 ? -19.621 1.603 14.561 1.00 86.38 93 SER A O 1
ATOM 740 N N . GLU A 1 94 ? -21.522 2.187 15.589 1.00 88.31 94 GLU A N 1
ATOM 741 C CA . GLU A 1 94 ? -22.167 2.773 14.405 1.00 88.31 94 GLU A CA 1
ATOM 742 C C . GLU A 1 94 ? -21.518 4.085 13.949 1.00 88.31 94 GLU A C 1
ATOM 744 O O . GLU A 1 94 ? -21.397 4.363 12.756 1.00 88.31 94 GLU A O 1
ATOM 749 N N . GLN A 1 95 ? -21.087 4.926 14.887 1.00 89.38 95 GLN A N 1
ATOM 750 C CA . GLN A 1 95 ? -20.313 6.134 14.601 1.00 89.38 95 GLN A CA 1
ATOM 751 C C . GLN A 1 95 ? -18.958 5.761 14.014 1.00 89.38 95 GLN A C 1
ATOM 753 O O . GLN A 1 95 ? -18.567 6.309 12.986 1.00 89.38 95 GLN A O 1
ATOM 758 N N . ARG A 1 96 ? -18.288 4.776 14.618 1.00 89.06 96 ARG A N 1
ATOM 759 C CA . ARG A 1 96 ? -17.012 4.253 14.132 1.00 89.06 96 ARG A CA 1
ATOM 760 C C . ARG A 1 96 ? -17.137 3.723 12.702 1.00 89.06 96 ARG A C 1
ATOM 762 O O . ARG A 1 96 ? -16.331 4.088 11.852 1.00 89.06 96 ARG A O 1
ATOM 769 N N . ARG A 1 97 ? -18.193 2.952 12.413 1.00 90.19 97 ARG A N 1
ATOM 770 C CA . ARG A 1 97 ? -18.492 2.462 11.059 1.00 90.19 97 ARG A CA 1
ATOM 771 C C . ARG A 1 97 ? -18.703 3.601 10.070 1.00 90.19 97 ARG A C 1
ATOM 773 O O . ARG A 1 97 ? -18.124 3.579 8.992 1.00 90.19 97 ARG A O 1
ATOM 780 N N . ARG A 1 98 ? -19.488 4.618 10.439 1.00 90.56 98 ARG A N 1
ATOM 781 C CA . ARG A 1 98 ? -19.727 5.792 9.584 1.00 90.56 98 ARG A CA 1
ATOM 782 C C . ARG A 1 98 ? -18.447 6.549 9.247 1.00 90.56 98 ARG A C 1
ATOM 784 O O . ARG A 1 98 ? -18.282 6.938 8.096 1.00 90.56 98 ARG A O 1
ATOM 791 N N . ILE A 1 99 ? -17.548 6.728 10.214 1.00 89.38 99 ILE A N 1
ATOM 792 C CA . ILE A 1 99 ? -16.247 7.366 9.969 1.00 89.38 99 ILE A CA 1
ATOM 793 C C . ILE A 1 99 ? -15.416 6.519 9.015 1.00 89.38 99 ILE A C 1
ATOM 795 O O . ILE A 1 99 ? -14.933 7.043 8.020 1.00 89.38 99 ILE A O 1
ATOM 799 N N . MET A 1 100 ? -15.305 5.211 9.251 1.00 90.25 100 MET A N 1
ATOM 800 C CA . MET A 1 100 ? -14.554 4.354 8.337 1.00 90.25 100 MET A CA 1
ATOM 801 C C . MET A 1 100 ? -15.135 4.357 6.914 1.00 90.25 100 MET A C 1
ATOM 803 O O . MET A 1 100 ? -14.369 4.366 5.961 1.00 90.25 100 MET A O 1
ATOM 807 N N . ILE A 1 101 ? -16.465 4.384 6.751 1.00 91.12 101 ILE A N 1
ATOM 808 C CA . ILE A 1 101 ? -17.105 4.481 5.426 1.00 91.12 101 ILE A CA 1
ATOM 809 C C . ILE A 1 101 ? -16.763 5.818 4.764 1.00 91.12 101 ILE A C 1
ATOM 811 O O . ILE A 1 101 ? -16.499 5.864 3.567 1.00 91.12 101 ILE A O 1
ATOM 815 N N . MET A 1 102 ? -16.768 6.911 5.528 1.00 89.88 102 MET A N 1
ATOM 816 C CA . MET A 1 102 ? -16.400 8.231 5.018 1.00 89.88 102 MET A CA 1
ATOM 817 C C . MET A 1 102 ? -14.947 8.257 4.536 1.00 89.88 102 MET A C 1
ATOM 819 O O . MET A 1 102 ? -14.682 8.740 3.438 1.00 89.88 102 MET A O 1
ATOM 823 N N . GLU A 1 103 ? -14.028 7.705 5.325 1.00 89.12 103 GLU A N 1
ATOM 824 C CA . GLU A 1 103 ? -12.607 7.624 4.976 1.00 89.12 103 GLU A CA 1
ATOM 825 C C . GLU A 1 103 ? -12.383 6.705 3.767 1.00 89.12 103 GLU A C 1
ATOM 827 O O . GLU A 1 103 ? -11.670 7.085 2.844 1.00 89.12 103 GLU A O 1
ATOM 832 N N . TYR A 1 104 ? -13.072 5.559 3.702 1.00 89.19 104 TYR A N 1
ATOM 833 C CA . TYR A 1 104 ? -13.068 4.662 2.541 1.00 89.19 104 TYR A CA 1
ATOM 834 C C . TYR A 1 104 ? -13.548 5.365 1.265 1.00 89.19 104 TYR A C 1
ATOM 836 O O . TYR A 1 104 ? -12.873 5.340 0.245 1.00 89.19 104 TYR A O 1
ATOM 844 N N . ASN A 1 105 ? -14.685 6.062 1.325 1.00 86.31 105 ASN A N 1
ATOM 845 C CA . ASN A 1 105 ? -15.245 6.755 0.162 1.00 86.31 105 ASN A CA 1
ATOM 846 C C . ASN A 1 105 ? -14.403 7.963 -0.282 1.00 86.31 105 ASN A C 1
ATOM 848 O O . ASN A 1 105 ? -14.476 8.373 -1.440 1.00 86.31 105 ASN A O 1
ATOM 852 N N . THR A 1 106 ? -13.641 8.565 0.635 1.00 82.56 106 THR A N 1
ATOM 853 C CA . THR A 1 106 ? -12.762 9.703 0.329 1.00 82.56 106 THR A CA 1
ATOM 854 C C . THR A 1 106 ? -11.408 9.228 -0.206 1.00 82.56 106 THR A C 1
ATOM 856 O O . THR A 1 106 ? -10.835 9.863 -1.095 1.00 82.56 106 THR A O 1
ATOM 859 N N . GLY A 1 107 ? -10.907 8.100 0.299 1.00 71.69 107 GLY A N 1
ATOM 860 C CA . GLY A 1 107 ? -9.677 7.458 -0.143 1.00 71.69 107 GLY A CA 1
ATOM 861 C C . GLY A 1 107 ? -9.904 6.607 -1.385 1.00 71.69 107 GLY A C 1
ATOM 862 O O . GLY A 1 107 ? -10.130 5.409 -1.279 1.00 71.69 107 GLY A O 1
ATOM 863 N N . ARG A 1 108 ? -9.767 7.202 -2.578 1.00 66.81 108 ARG A N 1
ATOM 864 C CA . ARG A 1 108 ? -9.863 6.472 -3.866 1.00 66.81 108 ARG A CA 1
ATOM 865 C C . ARG A 1 108 ? -8.845 5.337 -4.033 1.00 66.81 108 ARG A C 1
ATOM 867 O O . ARG A 1 108 ? -8.932 4.583 -4.994 1.00 66.81 108 ARG A O 1
ATOM 874 N N . GLU A 1 109 ? -7.873 5.272 -3.139 1.00 76.75 109 GLU A N 1
ATOM 875 C CA . GLU A 1 109 ? -6.723 4.379 -3.191 1.00 76.75 109 GLU A CA 1
ATOM 876 C C . GLU A 1 109 ? -6.924 3.134 -2.317 1.00 76.75 109 GLU A C 1
ATOM 878 O O . GLU A 1 109 ? -6.133 2.204 -2.404 1.00 76.75 109 GLU A O 1
ATOM 883 N N . PHE A 1 110 ? -7.978 3.098 -1.490 1.00 85.81 110 PHE A N 1
ATOM 884 C CA . PHE A 1 110 ? -8.260 1.968 -0.608 1.00 85.81 110 PHE A CA 1
ATOM 885 C C . PHE A 1 110 ? -9.235 1.003 -1.278 1.00 85.81 110 PHE A C 1
ATOM 887 O O . PHE A 1 110 ? -10.377 1.353 -1.582 1.00 85.81 110 PHE A O 1
ATOM 894 N N . LEU A 1 111 ? -8.812 -0.242 -1.454 1.00 88.12 111 LEU A N 1
ATOM 895 C CA . LEU A 1 111 ? -9.685 -1.353 -1.812 1.00 88.12 111 LEU A CA 1
ATOM 896 C C . LEU A 1 111 ? -10.509 -1.806 -0.608 1.00 88.12 111 LEU A C 1
ATOM 898 O O . LEU A 1 111 ? -11.688 -2.134 -0.767 1.00 88.12 111 LEU A O 1
ATOM 902 N N . ALA A 1 112 ? -9.925 -1.773 0.594 1.00 91.00 112 ALA A N 1
ATOM 903 C CA . ALA A 1 112 ? -10.639 -2.080 1.825 1.00 91.00 112 ALA A CA 1
ATOM 904 C C . ALA A 1 112 ? -10.045 -1.434 3.081 1.00 91.00 112 ALA A C 1
ATOM 906 O O . ALA A 1 112 ? -8.843 -1.229 3.210 1.00 91.00 112 ALA A O 1
ATOM 907 N N . LEU A 1 113 ? -10.912 -1.210 4.070 1.00 92.19 113 LEU A N 1
ATOM 908 C CA . LEU A 1 113 ? -10.569 -0.824 5.435 1.00 92.19 113 LEU A CA 1
ATOM 909 C C . LEU A 1 113 ? -11.169 -1.825 6.424 1.00 92.19 113 LEU A C 1
ATOM 911 O O . LEU A 1 113 ? -12.353 -2.155 6.356 1.00 92.19 113 LEU A O 1
ATOM 915 N N . ALA A 1 114 ? -10.394 -2.277 7.405 1.00 93.12 114 ALA A N 1
ATOM 916 C CA . ALA A 1 114 ? -10.901 -3.143 8.463 1.00 93.12 114 ALA A CA 1
ATOM 917 C C . ALA A 1 114 ? -10.323 -2.794 9.833 1.00 93.12 114 ALA A C 1
ATOM 919 O O . ALA A 1 114 ? -9.173 -2.392 9.961 1.00 93.12 114 ALA A O 1
ATOM 920 N N . ILE A 1 115 ? -11.119 -3.006 10.879 1.00 92.62 115 ILE A N 1
ATOM 921 C CA . ILE A 1 115 ? -10.622 -3.035 12.256 1.00 92.62 115 ILE A CA 1
ATOM 922 C C . ILE A 1 115 ? -10.516 -4.487 12.666 1.00 92.62 115 ILE A C 1
ATOM 924 O O . ILE A 1 115 ? -11.497 -5.232 12.616 1.00 92.62 115 ILE A O 1
ATOM 928 N N . LEU A 1 116 ? -9.330 -4.875 13.095 1.00 92.50 116 LEU A N 1
ATOM 929 C CA . LEU A 1 116 ? -8.995 -6.209 13.535 1.00 92.50 116 LEU A CA 1
ATOM 930 C C . LEU A 1 116 ? -8.881 -6.217 15.059 1.00 92.50 116 LEU A C 1
ATOM 932 O O . LEU A 1 116 ? -8.068 -5.497 15.636 1.00 92.50 116 LEU A O 1
ATOM 936 N N . GLU A 1 117 ? -9.697 -7.046 15.709 1.00 90.31 117 GLU A N 1
ATOM 937 C CA . GLU A 1 117 ? -9.586 -7.321 17.148 1.00 90.31 117 GLU A CA 1
ATOM 938 C C . GLU A 1 117 ? -8.269 -8.050 17.442 1.00 90.31 117 GLU A C 1
ATOM 940 O O . GLU A 1 117 ? -7.595 -7.798 18.435 1.00 90.31 117 GLU A O 1
ATOM 945 N N . ASN A 1 118 ? -7.889 -8.941 16.531 1.00 88.50 118 ASN A N 1
ATOM 946 C CA . ASN A 1 118 ? -6.577 -9.558 16.455 1.00 88.50 118 ASN A CA 1
ATOM 947 C C . ASN A 1 118 ? -6.243 -9.810 14.975 1.00 88.50 118 ASN A C 1
ATOM 949 O O . ASN A 1 118 ? -7.153 -9.769 14.145 1.00 88.50 118 ASN A O 1
ATOM 953 N N . PRO A 1 119 ? -4.987 -10.130 14.622 1.00 86.94 119 PRO A N 1
ATOM 954 C CA . PRO A 1 119 ? -4.562 -10.240 13.223 1.00 86.94 119 PRO A CA 1
ATOM 955 C C . PRO A 1 119 ? -5.349 -11.243 12.363 1.00 86.94 119 PRO A C 1
ATOM 957 O O . PRO A 1 119 ? -5.272 -11.189 11.143 1.00 86.94 119 PRO A O 1
ATOM 960 N N . ARG A 1 120 ? -6.108 -12.159 12.980 1.00 87.88 120 ARG A N 1
ATOM 961 C CA . ARG A 1 120 ? -6.928 -13.165 12.289 1.00 87.88 120 ARG A CA 1
ATOM 962 C C . ARG A 1 120 ? -8.424 -12.858 12.305 1.00 87.88 120 ARG A C 1
ATOM 964 O O . ARG A 1 120 ? -9.192 -13.522 11.612 1.00 87.88 120 ARG A O 1
ATOM 971 N N . LYS A 1 121 ? -8.868 -11.901 13.122 1.00 90.25 121 LYS A N 1
ATOM 972 C CA . LYS A 1 121 ? -10.284 -11.633 13.375 1.00 90.25 121 LYS A CA 1
ATOM 973 C C . LYS A 1 121 ? -10.592 -10.156 13.192 1.00 90.25 121 LYS A C 1
ATOM 975 O O . LYS A 1 121 ? -10.317 -9.322 14.053 1.00 90.25 121 LYS A O 1
ATOM 980 N N . ALA A 1 122 ? -11.250 -9.860 12.078 1.00 91.06 122 ALA A N 1
ATOM 981 C CA . ALA A 1 122 ? -11.862 -8.561 11.854 1.00 91.06 122 ALA A CA 1
ATOM 982 C C . ALA A 1 122 ? -13.119 -8.385 12.710 1.00 91.06 122 ALA A C 1
ATOM 984 O O . ALA A 1 122 ? -14.020 -9.224 12.696 1.00 91.06 122 ALA A O 1
ATOM 985 N N . ARG A 1 123 ? -13.177 -7.249 13.396 1.00 89.88 123 ARG A N 1
ATOM 986 C CA . ARG A 1 123 ? -14.344 -6.721 14.097 1.00 89.88 123 ARG A CA 1
ATOM 987 C C . ARG A 1 123 ? -15.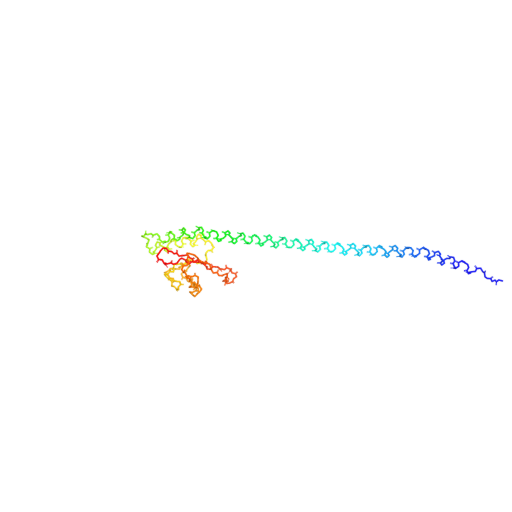287 -5.985 13.148 1.00 89.88 123 ARG A C 1
ATOM 989 O O . ARG A 1 123 ? -16.496 -6.050 13.320 1.00 89.88 123 ARG A O 1
ATOM 996 N N . MET A 1 124 ? -14.725 -5.280 12.167 1.00 90.56 124 MET A N 1
ATOM 997 C CA . MET A 1 124 ? -15.453 -4.478 11.183 1.00 90.56 124 MET A CA 1
ATOM 998 C C . MET A 1 124 ? -14.671 -4.441 9.873 1.00 90.56 124 MET A C 1
ATOM 1000 O O . MET A 1 124 ? -13.441 -4.435 9.913 1.00 90.56 124 MET A O 1
ATOM 1004 N N . ARG A 1 125 ? -15.367 -4.430 8.733 1.00 93.44 125 ARG A N 1
ATOM 1005 C CA . ARG A 1 125 ? -14.780 -4.408 7.386 1.00 93.44 125 ARG A CA 1
ATOM 1006 C C . ARG A 1 125 ? -15.605 -3.506 6.488 1.00 93.44 125 ARG A C 1
ATOM 1008 O O . ARG A 1 125 ? -16.822 -3.479 6.633 1.00 93.44 125 ARG A O 1
ATOM 1015 N N . ILE A 1 126 ? -14.941 -2.791 5.595 1.00 91.50 126 ILE A N 1
ATOM 1016 C CA . ILE A 1 126 ? -15.541 -1.990 4.535 1.00 91.50 126 ILE A CA 1
ATOM 1017 C C . ILE A 1 126 ? -14.702 -2.234 3.272 1.00 91.50 126 ILE A C 1
ATOM 1019 O O . ILE A 1 126 ? -13.508 -1.947 3.310 1.00 91.50 126 ILE A O 1
ATOM 1023 N N . PRO A 1 127 ? -15.288 -2.759 2.186 1.00 89.88 127 PRO A N 1
ATOM 1024 C CA . PRO A 1 127 ? -16.661 -3.262 2.107 1.00 89.88 127 PRO A CA 1
ATOM 1025 C C . PRO A 1 127 ? -16.858 -4.543 2.955 1.00 89.88 127 PRO A C 1
ATOM 1027 O O . PRO A 1 127 ? -15.893 -5.204 3.348 1.00 89.88 127 PRO A O 1
ATOM 1030 N N . ASP A 1 128 ? -18.107 -4.866 3.318 1.00 88.50 128 ASP A N 1
ATOM 1031 C CA . ASP A 1 128 ? -18.416 -5.960 4.266 1.00 88.50 128 ASP A CA 1
ATOM 1032 C C . ASP A 1 128 ? -17.999 -7.351 3.735 1.00 88.50 128 ASP A C 1
ATOM 1034 O O . ASP A 1 128 ? -17.727 -8.272 4.510 1.00 88.50 128 ASP A O 1
ATOM 1038 N N . ASP A 1 129 ? -17.939 -7.507 2.413 1.00 88.06 129 ASP A N 1
ATOM 1039 C CA . ASP A 1 129 ? -17.575 -8.730 1.697 1.00 88.06 129 ASP A CA 1
ATOM 1040 C C . ASP A 1 129 ? -16.059 -8.941 1.569 1.00 88.06 129 ASP A C 1
ATOM 1042 O O . ASP A 1 129 ? -15.625 -10.041 1.208 1.00 88.06 129 ASP A O 1
ATOM 1046 N N . TRP A 1 130 ? -15.243 -7.945 1.931 1.00 88.56 130 TRP A N 1
ATOM 1047 C CA . TRP A 1 130 ? -13.793 -8.058 1.841 1.00 88.56 130 TRP A CA 1
ATOM 1048 C C . TRP A 1 130 ? -13.241 -9.184 2.725 1.00 88.56 130 TRP A C 1
ATOM 1050 O O . TRP A 1 130 ? -13.564 -9.335 3.917 1.00 88.56 130 TRP A O 1
ATOM 1060 N N . LYS A 1 131 ? -12.336 -9.976 2.145 1.00 85.25 131 LYS A N 1
ATOM 1061 C CA . LYS A 1 131 ? -11.619 -11.058 2.825 1.00 85.25 131 LYS A CA 1
ATOM 1062 C C . LYS A 1 131 ? -10.121 -10.810 2.719 1.00 85.25 131 LYS A C 1
ATOM 1064 O O . LYS A 1 131 ? -9.541 -10.975 1.655 1.00 85.25 131 LYS A O 1
ATOM 1069 N N . HIS A 1 132 ? -9.502 -10.472 3.846 1.00 83.88 132 HIS A N 1
ATOM 1070 C CA . HIS A 1 132 ? -8.048 -10.442 3.960 1.00 83.88 132 HIS A CA 1
ATOM 1071 C C . HIS A 1 132 ? -7.505 -11.852 4.222 1.00 83.88 132 HIS A C 1
ATOM 1073 O O . HIS A 1 132 ? -8.185 -12.703 4.809 1.00 83.88 132 HIS A O 1
ATOM 1079 N N . ASN A 1 133 ? -6.254 -12.093 3.837 1.00 86.81 133 ASN A N 1
ATOM 1080 C CA . ASN A 1 133 ? -5.554 -13.320 4.191 1.00 86.81 133 ASN A CA 1
ATOM 1081 C C . ASN A 1 133 ? -5.079 -13.245 5.653 1.00 86.81 133 ASN A C 1
ATOM 1083 O O . ASN A 1 133 ? -4.086 -12.590 5.965 1.00 86.81 133 ASN A O 1
ATOM 1087 N N . ALA A 1 134 ? -5.786 -13.933 6.552 1.00 88.19 134 ALA A N 1
ATOM 1088 C CA . ALA A 1 134 ? -5.501 -13.928 7.988 1.00 88.19 134 ALA A CA 1
ATOM 1089 C C . ALA A 1 134 ? -4.070 -14.378 8.341 1.00 88.19 134 ALA A C 1
ATOM 1091 O O . ALA A 1 134 ? -3.495 -13.877 9.306 1.00 88.19 134 ALA A O 1
ATOM 1092 N N . ASP A 1 135 ? -3.478 -15.301 7.577 1.00 89.25 135 ASP A N 1
ATOM 1093 C CA . ASP A 1 135 ? -2.106 -15.753 7.822 1.00 89.25 135 ASP A CA 1
ATOM 1094 C C . ASP A 1 135 ? -1.079 -14.707 7.377 1.00 89.25 135 ASP A C 1
ATOM 1096 O O . ASP A 1 135 ? -0.081 -14.504 8.069 1.00 89.25 135 ASP A O 1
ATOM 1100 N N . SER A 1 136 ? -1.339 -14.005 6.269 1.00 87.56 136 SER A N 1
ATOM 1101 C CA . SER A 1 136 ? -0.515 -12.870 5.827 1.00 87.56 136 SER A CA 1
ATOM 1102 C C . SER A 1 136 ? -0.526 -11.755 6.873 1.00 87.56 136 SER A C 1
ATOM 1104 O O . SER A 1 136 ? 0.518 -11.355 7.386 1.00 87.56 136 SER A O 1
ATOM 1106 N N . VAL A 1 137 ? -1.718 -11.337 7.301 1.00 89.19 137 VAL A N 1
ATOM 1107 C CA . VAL A 1 137 ? -1.892 -10.275 8.301 1.00 89.19 137 VAL A CA 1
ATOM 1108 C C . VAL A 1 137 ? -1.290 -10.665 9.656 1.00 89.19 137 VAL A C 1
ATOM 1110 O O . VAL A 1 137 ? -0.680 -9.834 10.330 1.00 89.19 137 VAL A O 1
ATOM 1113 N N . ALA A 1 138 ? -1.383 -11.938 10.054 1.00 90.19 138 ALA A N 1
ATOM 1114 C CA . ALA A 1 138 ? -0.729 -12.432 11.264 1.00 90.19 138 ALA A CA 1
ATOM 1115 C C . ALA A 1 138 ? 0.802 -12.345 11.197 1.00 90.19 138 ALA A C 1
ATOM 1117 O O . ALA A 1 138 ? 1.423 -12.028 12.212 1.00 90.19 138 ALA A O 1
ATOM 1118 N N . LYS A 1 139 ? 1.410 -12.584 10.027 1.00 90.94 139 LYS A N 1
ATOM 1119 C CA . LYS A 1 139 ? 2.852 -12.378 9.827 1.00 90.94 139 LYS A CA 1
ATOM 1120 C C . LYS A 1 139 ? 3.224 -10.901 9.924 1.00 90.94 139 LYS A C 1
ATOM 1122 O O . LYS A 1 139 ? 4.212 -10.589 10.576 1.00 90.94 139 LYS A O 1
ATOM 1127 N N . LEU A 1 140 ? 2.419 -10.002 9.355 1.00 88.81 140 LEU A N 1
ATOM 1128 C CA . LEU A 1 140 ?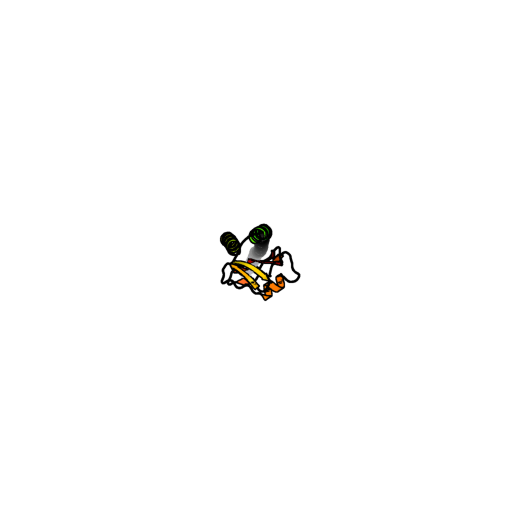 2.647 -8.554 9.465 1.00 88.81 140 LEU A CA 1
ATOM 1129 C C . LEU A 1 140 ? 2.592 -8.070 10.913 1.00 88.81 140 LEU A C 1
ATOM 1131 O O . LEU A 1 140 ? 3.389 -7.236 11.327 1.00 88.81 140 LEU A O 1
ATOM 1135 N N . ALA A 1 141 ? 1.658 -8.605 11.695 1.00 89.19 141 ALA A N 1
ATOM 1136 C CA . ALA A 1 141 ? 1.504 -8.256 13.101 1.00 89.19 141 ALA A CA 1
ATOM 1137 C C . ALA A 1 141 ? 2.515 -8.964 14.025 1.00 89.19 141 ALA A C 1
ATOM 1139 O O . ALA A 1 141 ? 2.523 -8.708 15.235 1.00 89.19 141 ALA A O 1
ATOM 1140 N N . ALA A 1 142 ? 3.363 -9.855 13.496 1.00 89.31 142 ALA A N 1
ATOM 1141 C CA . ALA A 1 142 ? 4.371 -10.552 14.284 1.00 89.31 142 ALA A CA 1
ATOM 1142 C C . ALA A 1 142 ? 5.366 -9.547 14.885 1.00 89.31 142 ALA A C 1
ATOM 1144 O O . ALA A 1 142 ? 5.849 -8.642 14.214 1.00 89.31 142 ALA A O 1
ATOM 1145 N N . GLY A 1 143 ? 5.654 -9.683 16.182 1.00 82.44 143 GLY A N 1
ATOM 1146 C CA . GLY A 1 143 ? 6.484 -8.712 16.908 1.00 82.44 143 GLY A CA 1
ATOM 1147 C C . GLY A 1 143 ? 5.748 -7.435 17.338 1.00 82.44 143 GLY A C 1
ATOM 1148 O O . GLY A 1 143 ? 6.362 -6.561 17.942 1.00 82.44 143 GLY A O 1
ATOM 1149 N N . ASN A 1 144 ? 4.433 -7.342 17.107 1.00 86.00 144 ASN A N 1
ATOM 1150 C CA . ASN A 1 144 ? 3.576 -6.214 17.487 1.00 86.00 144 ASN A CA 1
ATOM 1151 C C . ASN A 1 144 ? 4.070 -4.831 17.003 1.00 86.00 144 ASN A C 1
ATOM 1153 O O . ASN A 1 144 ? 4.124 -3.890 17.814 1.00 86.00 144 ASN A O 1
ATOM 1157 N N . PRO A 1 145 ? 4.420 -4.680 15.711 1.00 86.44 145 PRO A N 1
ATOM 1158 C CA . PRO A 1 145 ? 4.933 -3.424 15.185 1.00 86.44 145 PRO A CA 1
ATOM 1159 C C . PRO A 1 145 ? 3.880 -2.316 15.269 1.00 86.44 145 PRO A C 1
ATOM 1161 O O . PRO A 1 145 ? 2.673 -2.566 15.343 1.00 86.44 145 PRO A O 1
ATOM 1164 N N . LYS A 1 146 ? 4.336 -1.058 15.250 1.00 86.50 146 LYS A N 1
ATOM 1165 C CA . LYS A 1 146 ? 3.421 0.090 15.197 1.00 86.50 146 LYS A CA 1
ATOM 1166 C C . LYS A 1 146 ? 2.688 0.151 13.855 1.00 86.50 146 LYS A C 1
ATOM 1168 O O . LYS A 1 146 ? 1.501 0.467 13.838 1.00 86.50 146 LYS A O 1
ATOM 1173 N N . PHE A 1 147 ? 3.382 -0.172 12.771 1.00 88.38 147 PHE A N 1
ATOM 1174 C CA . PHE A 1 147 ? 2.828 -0.344 11.436 1.00 88.38 147 PHE A CA 1
ATOM 1175 C C . PHE A 1 147 ? 3.680 -1.342 10.642 1.00 88.38 147 PHE A C 1
ATOM 1177 O O . PHE A 1 147 ? 4.851 -1.531 10.971 1.00 88.38 147 PHE A O 1
ATOM 1184 N N . ALA A 1 148 ? 3.104 -1.974 9.623 1.00 86.06 148 ALA A N 1
ATOM 1185 C CA . ALA A 1 148 ? 3.821 -2.861 8.709 1.00 86.06 148 ALA A CA 1
ATOM 1186 C C . ALA A 1 148 ? 3.127 -2.913 7.342 1.00 86.06 148 ALA A C 1
ATOM 1188 O O . ALA A 1 148 ? 1.915 -2.712 7.258 1.00 86.06 148 ALA A O 1
ATOM 1189 N N . PHE A 1 149 ? 3.906 -3.216 6.305 1.00 85.62 149 PHE A N 1
ATOM 1190 C CA . PHE A 1 149 ? 3.448 -3.409 4.930 1.00 85.62 149 PHE A CA 1
ATOM 1191 C C . PHE A 1 149 ? 3.715 -4.849 4.498 1.00 85.62 149 PHE A C 1
ATOM 1193 O O . PHE A 1 149 ? 4.728 -5.431 4.896 1.00 85.62 149 PHE A O 1
ATOM 1200 N N . SER A 1 150 ? 2.831 -5.417 3.685 1.00 84.00 150 SER A N 1
ATOM 1201 C CA . SER A 1 150 ? 3.103 -6.666 2.986 1.00 84.00 150 SER A CA 1
ATOM 1202 C C . SER A 1 150 ? 3.984 -6.459 1.771 1.00 84.00 150 SER A C 1
ATOM 1204 O O . SER A 1 150 ? 4.234 -5.348 1.308 1.00 84.00 150 SER A O 1
ATOM 1206 N N . GLU A 1 151 ? 4.410 -7.585 1.217 1.00 81.38 151 GLU A N 1
ATOM 1207 C CA . GLU A 1 151 ? 4.860 -7.637 -0.163 1.00 81.38 151 GLU A CA 1
ATOM 1208 C C . GLU A 1 151 ? 3.709 -7.263 -1.109 1.00 81.38 151 GLU A C 1
ATOM 1210 O O . GLU A 1 151 ? 2.528 -7.406 -0.768 1.00 81.38 151 GLU A O 1
ATOM 1215 N N . VAL A 1 152 ? 4.067 -6.788 -2.302 1.00 83.31 152 VAL A N 1
ATOM 1216 C CA . VAL A 1 152 ? 3.105 -6.499 -3.367 1.00 83.31 152 VAL A CA 1
ATOM 1217 C C . VAL A 1 152 ? 2.507 -7.813 -3.858 1.00 83.31 152 VAL A C 1
ATOM 1219 O O . VAL A 1 152 ? 3.234 -8.733 -4.236 1.00 83.31 152 VAL A O 1
ATOM 1222 N N . TYR A 1 153 ? 1.184 -7.885 -3.897 1.00 83.25 153 TYR A N 1
ATOM 1223 C CA . TYR A 1 153 ? 0.444 -8.974 -4.522 1.00 83.25 153 TYR A CA 1
ATOM 1224 C C . TYR A 1 153 ? -0.563 -8.411 -5.526 1.00 83.25 153 TYR A C 1
ATOM 1226 O O . TYR A 1 153 ? -0.742 -7.202 -5.623 1.00 83.25 153 TYR A O 1
ATOM 1234 N N . PHE A 1 154 ? -1.198 -9.276 -6.314 1.00 81.75 154 PHE A N 1
ATOM 1235 C CA . PHE A 1 154 ? -2.121 -8.846 -7.363 1.00 81.75 154 PHE A CA 1
ATOM 1236 C C . PHE A 1 154 ? -3.532 -9.361 -7.096 1.00 81.75 154 PHE A C 1
ATOM 1238 O O . PHE A 1 154 ? -3.728 -10.547 -6.818 1.00 81.75 154 PHE A O 1
ATOM 1245 N N . ILE A 1 155 ? -4.516 -8.470 -7.221 1.00 82.81 155 ILE A N 1
ATOM 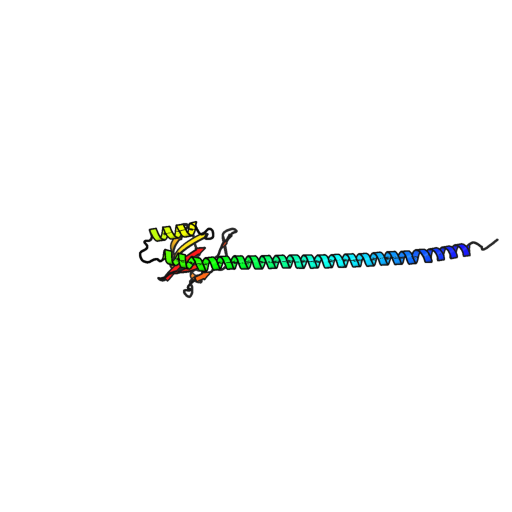1246 C CA . ILE A 1 155 ? -5.937 -8.817 -7.295 1.00 82.81 155 ILE A CA 1
ATOM 1247 C C . ILE A 1 155 ? -6.402 -8.484 -8.711 1.00 82.81 155 ILE A C 1
ATOM 1249 O O . ILE A 1 155 ? -6.576 -7.321 -9.073 1.00 82.81 155 ILE A O 1
ATOM 1253 N N . GLY A 1 156 ? -6.566 -9.518 -9.539 1.00 83.81 156 GLY A N 1
ATOM 1254 C CA . GLY A 1 156 ? -6.739 -9.326 -10.979 1.00 83.81 156 GLY A CA 1
ATOM 1255 C C . GLY A 1 156 ? -5.479 -8.704 -11.583 1.00 83.81 156 GLY A C 1
ATOM 1256 O O . GLY A 1 156 ? -4.405 -9.290 -11.490 1.00 83.81 156 GLY A O 1
ATOM 1257 N N . GLU A 1 157 ? -5.613 -7.516 -12.171 1.00 80.81 157 GLU A N 1
ATOM 1258 C CA . GLU A 1 157 ? -4.497 -6.757 -12.760 1.00 80.81 157 GLU A CA 1
ATOM 1259 C C . GLU A 1 157 ? -3.985 -5.628 -11.848 1.00 80.81 157 GLU A C 1
ATOM 1261 O O . GLU A 1 157 ? -2.981 -4.988 -12.158 1.00 80.81 157 GLU A O 1
ATOM 1266 N N . ALA A 1 158 ? -4.652 -5.377 -10.716 1.00 78.44 158 ALA A N 1
ATOM 1267 C CA . ALA A 1 158 ? -4.283 -4.302 -9.805 1.00 78.44 158 ALA A CA 1
ATOM 1268 C C . ALA A 1 158 ? -3.216 -4.776 -8.799 1.00 78.44 158 ALA A C 1
ATOM 1270 O O . ALA A 1 158 ? -3.434 -5.798 -8.135 1.00 78.44 158 ALA A O 1
ATOM 1271 N N . PRO A 1 159 ? -2.084 -4.058 -8.654 1.00 80.62 159 PRO A N 1
ATOM 1272 C CA . PRO A 1 159 ? -1.141 -4.297 -7.570 1.00 80.62 159 PRO A CA 1
ATOM 1273 C C . PRO A 1 159 ? -1.732 -3.799 -6.247 1.00 80.62 159 PRO A C 1
ATOM 1275 O O . PRO A 1 159 ? -2.299 -2.710 -6.180 1.00 80.62 159 PRO A O 1
ATOM 1278 N N . VAL A 1 160 ? -1.581 -4.597 -5.196 1.00 84.50 160 VAL A N 1
ATOM 1279 C CA . VAL A 1 160 ? -2.150 -4.365 -3.867 1.00 84.50 160 VAL A CA 1
ATOM 1280 C C . VAL A 1 160 ? -1.082 -4.595 -2.808 1.00 84.50 160 VAL A C 1
ATOM 1282 O O . VAL A 1 160 ? -0.219 -5.467 -2.947 1.00 84.50 160 VAL A O 1
ATOM 1285 N N . ILE A 1 161 ? -1.139 -3.797 -1.746 1.00 85.50 161 ILE A N 1
ATOM 1286 C CA . ILE A 1 161 ? -0.251 -3.898 -0.591 1.00 85.50 161 ILE A CA 1
ATOM 1287 C C . ILE A 1 161 ? -1.119 -3.840 0.654 1.00 85.50 161 ILE A C 1
ATOM 1289 O O . ILE A 1 161 ? -1.800 -2.847 0.894 1.00 85.50 161 ILE A O 1
ATOM 1293 N N . ASP A 1 162 ? -1.058 -4.891 1.465 1.00 89.94 162 ASP A N 1
ATOM 1294 C CA . ASP A 1 162 ? -1.698 -4.880 2.768 1.00 89.94 162 ASP A CA 1
ATOM 1295 C C . ASP A 1 162 ? -0.875 -4.004 3.711 1.00 89.94 162 ASP A C 1
ATOM 1297 O O . ASP A 1 162 ? 0.340 -4.161 3.855 1.00 89.94 162 ASP A O 1
ATOM 1301 N N . PHE A 1 163 ? -1.551 -3.118 4.419 1.00 89.81 163 PHE A N 1
ATOM 1302 C CA . PHE A 1 163 ? -0.965 -2.279 5.442 1.00 89.81 163 PHE A CA 1
ATOM 1303 C C . PHE A 1 163 ? -1.709 -2.467 6.759 1.00 89.81 163 PHE A C 1
ATOM 1305 O O . PHE A 1 163 ? -2.940 -2.459 6.815 1.00 89.81 163 PHE A O 1
ATOM 1312 N N . ILE A 1 164 ? -0.954 -2.611 7.846 1.00 92.00 164 ILE A N 1
ATOM 1313 C CA . ILE A 1 164 ? -1.507 -2.635 9.197 1.00 92.00 164 ILE A CA 1
ATOM 1314 C C . ILE A 1 164 ? -0.961 -1.485 10.030 1.00 92.00 164 ILE A C 1
ATOM 1316 O O . ILE A 1 164 ? 0.213 -1.131 9.946 1.00 92.00 164 ILE A O 1
ATOM 1320 N N . TYR A 1 165 ? -1.803 -0.960 10.911 1.00 90.56 165 TYR A N 1
ATOM 1321 C CA . TYR A 1 165 ? -1.443 0.045 11.898 1.00 90.56 165 TYR A CA 1
ATOM 1322 C C . TYR A 1 165 ? -2.020 -0.318 13.261 1.00 90.56 165 TYR A C 1
ATOM 1324 O O . TYR A 1 165 ? -3.220 -0.549 13.412 1.00 90.56 165 TYR A O 1
ATOM 1332 N N . ARG A 1 166 ? -1.171 -0.355 14.286 1.00 90.88 166 ARG A N 1
ATOM 1333 C CA . ARG A 1 166 ? -1.572 -0.726 15.642 1.00 90.88 166 ARG A CA 1
ATOM 1334 C C . ARG A 1 166 ? -2.258 0.442 16.347 1.00 90.88 166 ARG A C 1
ATOM 1336 O O . ARG A 1 166 ? -1.658 1.506 16.560 1.00 90.88 166 ARG A O 1
ATOM 1343 N N . LEU A 1 167 ? -3.504 0.215 16.745 1.00 89.00 167 LEU A N 1
ATOM 1344 C CA . LEU A 1 167 ? -4.338 1.155 17.485 1.00 89.00 167 LEU A CA 1
ATOM 1345 C C . LEU A 1 167 ? -4.032 1.112 18.987 1.00 89.00 167 LEU A C 1
ATOM 1347 O O . LEU A 1 167 ? -3.452 0.160 19.523 1.00 89.00 167 LEU A O 1
ATOM 1351 N N . VAL A 1 168 ? -4.454 2.164 19.686 1.00 80.50 168 VAL A N 1
ATOM 1352 C CA . VAL A 1 168 ? -4.435 2.202 21.151 1.00 80.50 168 VAL A CA 1
ATOM 1353 C C . VAL A 1 168 ? -5.426 1.156 21.671 1.00 80.50 168 VAL A C 1
ATOM 1355 O O . VAL A 1 168 ? -6.590 1.165 21.286 1.00 80.50 168 VAL A O 1
ATOM 1358 N N . GLY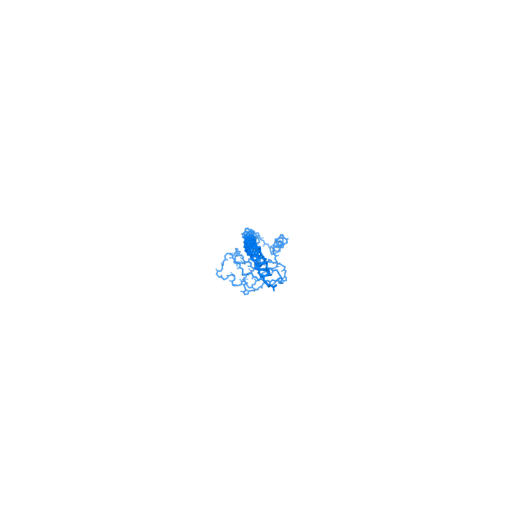 A 1 169 ? -4.962 0.236 22.520 1.00 78.69 169 GLY A N 1
ATOM 1359 C CA . GLY A 1 169 ? -5.771 -0.887 23.019 1.00 78.69 169 GLY A CA 1
ATOM 1360 C C . GLY A 1 169 ? -5.486 -2.240 22.356 1.00 78.69 169 GLY A C 1
ATOM 1361 O O . GLY A 1 169 ? -6.086 -3.233 22.746 1.00 78.69 169 GLY A O 1
ATOM 1362 N N . GLY A 1 170 ? -4.542 -2.308 21.409 1.00 83.62 170 GLY A N 1
ATOM 1363 C CA . GLY A 1 170 ? -4.060 -3.573 20.838 1.00 83.62 170 GLY A CA 1
ATOM 1364 C C . GLY A 1 170 ? -4.821 -4.074 19.609 1.00 83.62 170 GLY A C 1
ATOM 1365 O O . GLY A 1 170 ? -4.388 -5.056 19.013 1.00 83.62 170 GLY A O 1
ATOM 1366 N N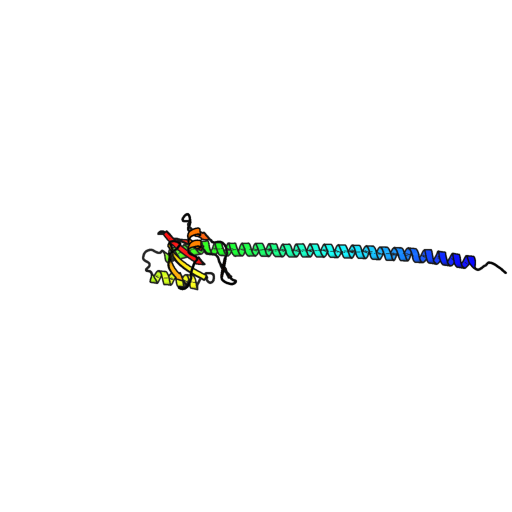 . GLU A 1 171 ? -5.889 -3.383 19.204 1.00 90.62 171 GLU A N 1
ATOM 1367 C CA . GLU A 1 171 ? -6.542 -3.576 17.905 1.00 90.62 171 GLU A CA 1
ATOM 1368 C C . GLU A 1 171 ? -5.616 -3.129 16.756 1.00 90.62 171 GLU A C 1
ATOM 1370 O O . GLU A 1 171 ? -4.680 -2.344 16.952 1.00 90.62 171 GLU A O 1
ATOM 1375 N N . TYR A 1 172 ? -5.905 -3.584 15.539 1.00 91.94 172 TYR A N 1
ATOM 1376 C CA . TYR A 1 172 ? -5.218 -3.142 14.326 1.00 91.94 172 TYR A CA 1
ATOM 1377 C C . TYR A 1 172 ? -6.206 -2.514 13.351 1.00 91.94 172 TYR A C 1
ATOM 1379 O O . TYR A 1 172 ? -7.312 -3.008 13.160 1.00 91.94 172 TYR A O 1
ATOM 1387 N N . LEU A 1 173 ? -5.789 -1.434 12.710 1.00 91.69 173 LEU A N 1
ATOM 1388 C CA . LEU A 1 173 ? -6.397 -0.932 11.492 1.00 91.69 173 LEU A CA 1
ATOM 1389 C C . LEU A 1 173 ? -5.684 -1.599 10.315 1.00 91.69 173 LEU A C 1
ATOM 1391 O O . LEU A 1 173 ? -4.462 -1.539 10.232 1.00 91.69 173 LEU A O 1
ATOM 1395 N N . TYR A 1 174 ? -6.444 -2.240 9.443 1.00 92.56 174 TYR A N 1
ATOM 1396 C CA . TYR A 1 174 ? -5.980 -2.872 8.216 1.00 92.56 174 TYR A CA 1
ATOM 1397 C C . TYR A 1 174 ? -6.488 -2.083 7.013 1.00 92.56 174 TYR A C 1
ATOM 1399 O O . TYR A 1 174 ? -7.647 -1.658 7.002 1.00 92.56 174 TYR A O 1
ATOM 1407 N N . ILE A 1 175 ? -5.617 -1.908 6.028 1.00 90.38 175 ILE A N 1
ATOM 1408 C CA . ILE A 1 175 ? -5.869 -1.219 4.766 1.00 90.38 175 ILE A CA 1
ATOM 1409 C C . ILE A 1 175 ? -5.331 -2.111 3.649 1.00 90.38 175 ILE A C 1
ATOM 1411 O O . ILE A 1 175 ? -4.234 -2.650 3.789 1.00 90.38 175 ILE A O 1
ATOM 1415 N N . ALA A 1 176 ? -6.100 -2.265 2.580 1.00 86.69 176 ALA A N 1
ATOM 1416 C CA . ALA A 1 176 ? -5.674 -2.864 1.319 1.00 86.69 176 ALA A CA 1
ATOM 1417 C C . ALA A 1 176 ? -6.075 -1.964 0.162 1.00 86.69 176 ALA A C 1
ATOM 1419 O O . ALA A 1 176 ? -7.065 -1.215 0.345 1.00 86.69 176 ALA A O 1
#

Secondary structure (DSSP, 8-state):
---SHHHHHHHHHHHHHHHHHHHHHHHHHHHHHHHHHHHHHHHHHHHHHHHHHHHHHHHHHHHHHHHHHHHHHHHHHHHHHHHHHHH-TT--HHHHHHHHHHHHHH-TT-S-EEEEEETTEEEEEESTT----HHHHHHHTTT--SEEEPPPEEETTEEE--EEEEPTTS-EEEE-

Radius of gyration: 38.88 Å; chains: 1; bounding box: 78×27×120 Å